Protein 1CXY (pdb70)

B-factor: mean 23.14, std 9.68, range [10.42, 57.36]

Solvent-accessible surface area: 5060 Å² total; per-residue (Å²): 183,82,72,112,28,66,75,128,80,0,40,129,39,116,35,74,118,56,0,35,7,0,4,91,37,73,0,6,42,4,38,84,31,29,108,99,58,94,60,102,108,38,78,27,64,100,79,7,2,85,72,4,32,137,13,41,82,45,70,72,175,62,25,98,42,61,82,106,19,46,161,83,19,123,100,50,53,50,0,41,72

Organism: Ectothiorhodospira shaposhnikovii (NCBI:txid1054)

Foldseek 3Di:
DFDEDDLVVQQVQQALQRFWEAEPQFIFGCNVVQVVDDDDHPLCNNGGSYHCHVCQQQVVPRDHDDPVVVVVRVVRTRHGD

Structure (mmCIF, N/CA/C/O backbone):
data_1CXY
#
_entry.id   1CXY
#
_cell.length_a   46.406
_cell.length_b   46.406
_cell.length_c   91.660
_cell.angle_alpha   90.00
_cell.angle_beta   90.00
_cell.angle_gamma   120.00
#
_symmetry.space_group_name_H-M   'P 32 2 1'
#
loop_
_entity.id
_entity.type
_entity.pdbx_description
1 polymer 'CYTOCHROME B5'
2 non-polymer 'PROTOPORPHYRIN IX CONTAINING FE'
3 water water
#
loop_
_atom_site.group_PDB
_atom_site.id
_atom_site.type_symbol
_atom_site.label_atom_id
_atom_site.label_alt_id
_atom_site.label_comp_id
_atom_site.label_asym_id
_atom_site.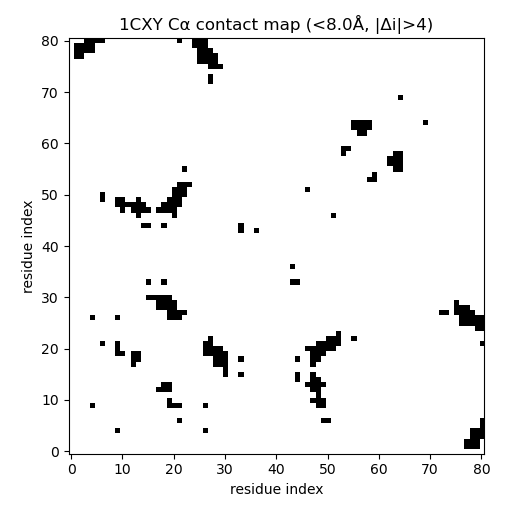label_entity_id
_atom_site.label_seq_id
_atom_site.pdbx_PDB_ins_code
_atom_site.Cartn_x
_atom_site.Cartn_y
_atom_site.Cartn_z
_atom_site.occupancy
_atom_site.B_iso_or_equiv
_atom_site.auth_seq_id
_atom_site.auth_comp_id
_atom_site.auth_asym_id
_atom_site.auth_atom_id
_atom_site.pdbx_PDB_model_num
ATOM 1 N N . THR A 1 6 ? 48.919 11.336 27.653 1.00 34.45 6 THR A N 1
ATOM 2 C CA . THR A 1 6 ? 48.139 10.608 26.644 1.00 33.58 6 THR A CA 1
ATOM 3 C C . THR A 1 6 ? 46.681 11.060 26.766 1.00 30.12 6 THR A C 1
ATOM 4 O O . THR A 1 6 ? 46.316 11.523 27.846 1.00 30.20 6 THR A O 1
ATOM 8 N N . LEU A 1 7 ? 45.939 11.013 25.664 1.00 28.21 7 LEU A N 1
ATOM 9 C CA . LEU A 1 7 ? 44.567 11.465 25.728 1.00 24.60 7 LEU A CA 1
ATOM 10 C C . LEU A 1 7 ? 43.709 10.604 26.650 1.00 21.33 7 LEU A C 1
ATOM 11 O O . LEU A 1 7 ? 43.619 9.397 26.483 1.00 20.63 7 LEU A O 1
ATOM 16 N N . PRO A 1 8 ? 42.967 11.290 27.509 1.00 19.34 8 PRO A N 1
ATOM 17 C CA . PRO A 1 8 ? 41.937 10.630 28.302 1.00 18.23 8 PRO A CA 1
ATOM 18 C C . PRO A 1 8 ? 40.954 9.901 27.406 1.00 18.31 8 PRO A C 1
ATOM 19 O O . PRO A 1 8 ? 40.672 10.328 26.273 1.00 18.01 8 PRO A O 1
ATOM 23 N N . VAL A 1 9 ? 40.374 8.821 27.936 1.00 19.09 9 VAL A N 1
ATOM 24 C CA . VAL A 1 9 ? 39.379 8.080 27.184 1.00 18.38 9 VAL A CA 1
ATOM 25 C C . VAL A 1 9 ? 38.029 8.220 27.885 1.00 18.38 9 VAL A C 1
ATOM 26 O O . VAL A 1 9 ? 37.973 8.010 29.103 1.00 20.16 9 VAL A O 1
ATOM 30 N N . PHE A 1 10 ? 36.987 8.521 27.142 1.00 17.79 10 PHE A N 1
ATOM 31 C CA . PHE A 1 10 ? 35.658 8.708 27.702 1.00 18.40 10 PHE A CA 1
ATOM 32 C C . PHE A 1 10 ? 34.677 7.727 27.084 1.00 19.12 10 PHE A C 1
ATOM 33 O O . PHE A 1 10 ? 34.937 7.210 25.990 1.00 22.48 10 PHE A O 1
ATOM 41 N N . THR A 1 11 ? 33.508 7.553 27.690 1.00 17.99 11 THR A N 1
ATOM 42 C CA . THR A 1 11 ? 32.467 6.779 27.018 1.00 18.09 11 THR A CA 1
ATOM 43 C C . THR A 1 11 ? 31.388 7.747 26.540 1.00 16.77 11 THR A C 1
ATOM 44 O O . THR A 1 11 ? 31.328 8.880 27.024 1.00 16.44 11 THR A O 1
ATOM 48 N N . LEU A 1 12 ? 30.456 7.278 25.705 1.00 17.63 12 LEU A N 1
ATOM 49 C CA . LEU A 1 12 ? 29.330 8.132 25.330 1.00 17.17 12 LEU A CA 1
ATOM 50 C C . LEU A 1 12 ? 28.467 8.478 26.542 1.00 17.86 12 LEU A C 1
ATOM 51 O O . LEU A 1 12 ? 27.858 9.543 26.555 1.00 16.97 12 LEU A O 1
ATOM 56 N N . GLU A 1 13 ? 28.410 7.597 27.532 1.00 17.96 13 GLU A N 1
ATOM 57 C CA . GLU A 1 13 ? 27.616 7.873 28.734 1.00 19.49 13 GLU A CA 1
ATOM 58 C C . GLU A 1 13 ? 28.156 9.055 29.517 1.00 16.53 13 GLU A C 1
ATOM 59 O O . GLU A 1 13 ? 27.384 9.842 30.084 1.00 16.73 13 GLU A O 1
ATOM 65 N N . GLN A 1 14 ? 29.488 9.163 29.571 1.00 16.37 14 GLN A N 1
ATOM 66 C CA . GLN A 1 14 ? 30.122 10.296 30.248 1.00 16.48 14 GLN A CA 1
ATOM 67 C C . GLN A 1 14 ? 29.880 11.580 29.461 1.00 15.87 14 GLN A C 1
ATOM 68 O O . GLN A 1 14 ? 29.497 12.608 30.020 1.00 15.04 14 GLN A O 1
ATOM 74 N N . VAL A 1 15 ? 30.048 11.492 28.128 1.00 14.61 15 VAL A N 1
ATOM 75 C CA . VAL A 1 15 ? 29.750 12.682 27.307 1.00 15.47 15 VAL A CA 1
ATOM 76 C C . VAL A 1 15 ? 28.325 13.160 27.506 1.00 15.10 15 VAL A C 1
ATOM 77 O O . VAL A 1 15 ? 28.092 14.366 27.603 1.00 14.18 15 VAL A O 1
ATOM 81 N N . ALA A 1 16 ? 27.363 12.240 27.677 1.00 14.99 16 ALA A N 1
ATOM 82 C CA . ALA A 1 16 ? 25.963 12.580 27.846 1.00 16.12 16 ALA A CA 1
ATOM 83 C C . ALA A 1 16 ? 25.666 13.316 29.141 1.00 16.19 16 ALA A C 1
ATOM 84 O O . ALA A 1 16 ? 24.598 13.925 29.238 1.00 16.69 16 ALA A O 1
ATOM 86 N N . GLU A 1 17 ? 26.540 13.336 30.123 1.00 17.12 17 GLU A N 1
ATOM 87 C CA . GLU A 1 17 ? 26.342 14.094 31.361 1.00 18.18 17 GLU A CA 1
ATOM 88 C C . GLU A 1 17 ? 26.570 15.589 31.178 1.00 18.00 17 GLU A C 1
ATOM 89 O O . GLU A 1 17 ? 26.301 16.442 32.028 1.00 17.59 17 GLU A O 1
ATOM 95 N N . HIS A 1 18 ? 27.194 15.947 30.032 1.00 16.69 18 HIS A N 1
ATOM 96 C CA . HIS A 1 18 ? 27.521 17.317 29.704 1.00 15.75 18 HIS A CA 1
ATOM 97 C C . HIS A 1 18 ? 26.653 17.667 28.489 1.00 16.75 18 HIS A C 1
ATOM 98 O O . HIS A 1 18 ? 27.108 17.811 27.349 1.00 16.46 18 HIS A O 1
ATOM 105 N N . HIS A 1 19 ? 25.380 17.893 28.825 1.00 16.11 19 HIS A N 1
ATOM 106 C CA . HIS A 1 19 ? 24.396 18.086 27.756 1.00 17.97 19 HIS A CA 1
ATOM 107 C C . HIS A 1 19 ? 23.669 19.395 27.790 1.00 18.00 19 HIS A C 1
ATOM 108 O O . HIS A 1 19 ? 22.576 19.464 27.225 1.00 19.48 19 HIS A O 1
ATOM 115 N N . SER A 1 20 ? 24.219 20.458 28.352 1.00 18.15 20 SER A N 1
ATOM 116 C CA . SER A 1 20 ? 23.501 21.737 28.415 1.00 19.40 20 SER A CA 1
ATOM 117 C C . SER A 1 20 ? 24.353 22.858 27.888 1.00 20.22 20 SER A C 1
ATOM 118 O O . SER A 1 20 ? 25.582 22.734 27.779 1.00 17.87 20 SER A O 1
ATOM 122 N N . PRO A 1 21 ? 23.798 24.037 27.635 1.00 21.21 21 PRO A N 1
ATOM 123 C CA . PRO A 1 21 ? 24.561 25.173 27.145 1.00 22.04 21 PRO A CA 1
ATOM 124 C C . PRO A 1 21 ? 25.705 25.602 28.048 1.00 21.10 21 PRO A C 1
ATOM 125 O O . PRO A 1 21 ? 26.776 25.993 27.576 1.00 22.46 21 PRO A O 1
ATOM 129 N N . ASP A 1 22 ? 25.528 25.451 29.362 1.00 19.21 22 ASP A N 1
ATOM 130 C CA . ASP A 1 22 ? 26.550 25.796 30.324 1.00 18.83 22 ASP A CA 1
ATOM 131 C C . ASP A 1 22 ? 27.454 24.625 30.671 1.00 16.22 22 ASP A C 1
ATOM 132 O O . ASP A 1 22 ? 28.342 24.811 31.502 1.00 16.39 22 ASP A O 1
ATOM 137 N N . ASP A 1 23 ? 27.353 23.495 29.988 1.00 15.78 23 ASP A N 1
ATOM 138 C CA . ASP A 1 23 ? 28.232 22.345 30.259 1.00 15.63 23 ASP A CA 1
ATOM 139 C C . ASP A 1 23 ? 28.066 21.406 29.074 1.00 15.51 23 ASP A C 1
ATOM 140 O O . ASP A 1 23 ? 27.234 20.492 29.083 1.00 14.88 23 ASP A O 1
ATOM 145 N N . CYS A 1 24 ? 28.709 21.744 27.968 1.00 14.05 24 CYS A N 1
ATOM 146 C CA . CYS A 1 24 ? 28.457 21.122 26.676 1.00 14.33 24 CYS A CA 1
ATOM 147 C C . CYS A 1 24 ? 29.635 20.366 26.086 1.00 14.26 24 CYS A C 1
ATOM 148 O O . CYS A 1 24 ? 30.570 21.030 25.609 1.00 15.55 24 CYS A O 1
ATOM 151 N N . TRP A 1 25 ? 29.591 19.044 26.151 1.00 13.79 25 TRP A N 1
ATOM 152 C CA . TRP A 1 25 ? 30.642 18.231 25.509 1.00 14.11 25 TRP A CA 1
ATOM 153 C C . TRP A 1 25 ? 30.028 17.544 24.293 1.00 15.51 25 TRP A C 1
ATOM 154 O O . TRP A 1 25 ? 28.803 17.326 24.219 1.00 16.13 25 TRP A O 1
ATOM 165 N N . MET A 1 26 ? 30.841 17.257 23.281 1.00 13.80 26 MET A N 1
ATOM 166 C CA . MET A 1 26 ? 30.318 16.468 22.161 1.00 13.72 26 MET A CA 1
ATOM 167 C C . MET A 1 26 ? 31.336 15.406 21.753 1.00 14.18 26 MET A C 1
ATOM 168 O O . MET A 1 26 ? 32.504 15.595 22.043 1.00 15.52 26 MET A O 1
ATOM 173 N N . ALA A 1 27 ? 30.862 14.388 21.062 1.00 14.49 27 ALA A N 1
ATOM 174 C CA . ALA A 1 27 ? 31.785 13.404 20.481 1.00 15.03 27 ALA A CA 1
ATOM 175 C C . ALA A 1 27 ? 31.636 13.571 18.958 1.00 15.57 27 ALA A C 1
ATOM 176 O O . ALA A 1 27 ? 30.513 13.570 18.425 1.00 16.58 27 ALA A O 1
ATOM 178 N N . ILE A 1 28 ? 32.728 13.758 18.245 1.00 14.93 28 ILE A N 1
ATOM 179 C CA . ILE A 1 28 ? 32.737 13.940 16.782 1.00 15.03 28 ILE A CA 1
ATOM 180 C C . ILE A 1 28 ? 33.925 13.136 16.240 1.00 16.09 28 ILE A C 1
ATOM 181 O O . ILE A 1 28 ? 35.038 13.298 16.749 1.00 17.67 28 ILE A O 1
ATOM 186 N N . HIS A 1 29 ? 33.691 12.252 15.261 1.00 16.50 29 HIS A N 1
ATOM 187 C CA . HIS A 1 29 ? 34.784 11.446 14.721 1.00 18.46 29 HIS A CA 1
ATOM 188 C C . HIS A 1 29 ? 35.597 10.697 15.763 1.00 18.40 29 HIS A C 1
ATOM 189 O O . HIS A 1 29 ? 36.839 10.651 15.677 1.00 19.53 29 HIS A O 1
ATOM 196 N N . GLY A 1 30 ? 34.939 10.118 16.766 1.00 17.95 30 GLY A N 1
ATOM 197 C CA . GLY A 1 30 ? 35.621 9.352 17.800 1.00 18.29 30 GLY A CA 1
ATOM 198 C C . GLY A 1 30 ? 36.427 10.199 18.784 1.00 17.57 30 GLY A C 1
ATOM 199 O O . GLY A 1 30 ? 37.187 9.597 19.558 1.00 20.01 30 GLY A O 1
ATOM 200 N N . LYS A 1 31 ? 36.323 11.511 18.770 1.00 16.43 31 LYS A N 1
ATOM 201 C CA . LYS A 1 31 ? 37.068 12.378 19.682 1.00 16.31 31 LYS A CA 1
ATOM 202 C C . LYS A 1 31 ? 36.034 13.126 20.536 1.00 16.18 31 LYS A C 1
ATOM 203 O O . LYS A 1 31 ? 34.894 13.321 20.118 1.00 16.80 31 LYS A O 1
ATOM 209 N N . VAL A 1 32 ? 36.474 13.491 21.736 1.00 14.40 32 VAL A N 1
ATOM 210 C CA . VAL A 1 32 ? 35.614 14.195 22.682 1.00 14.81 32 VAL A CA 1
ATOM 211 C C . VAL A 1 32 ? 36.093 15.622 22.888 1.00 14.21 32 VAL A C 1
ATOM 212 O O . VAL A 1 32 ? 37.285 15.909 23.012 1.00 14.29 32 VAL A O 1
ATOM 216 N N . TYR A 1 33 ? 35.136 16.564 22.844 1.00 14.28 33 TYR A N 1
ATOM 217 C CA . TYR A 1 33 ? 35.450 17.980 22.912 1.00 14.03 33 TYR A CA 1
ATOM 218 C C . TYR A 1 33 ? 34.631 18.663 24.010 1.00 14.31 33 TYR A C 1
ATOM 219 O O . TYR A 1 33 ? 33.426 18.408 24.142 1.00 15.43 33 TYR A O 1
ATOM 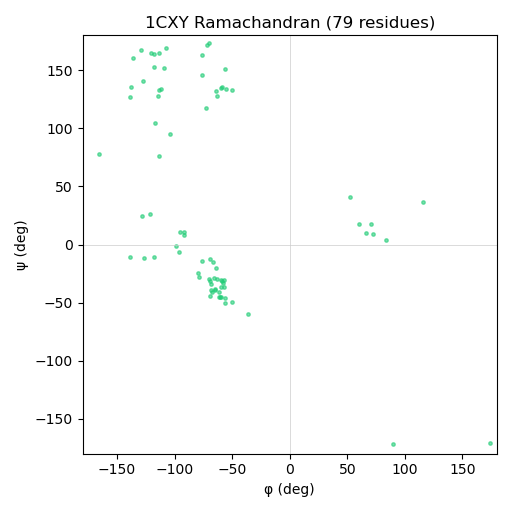228 N N . ASP A 1 34 ? 35.224 19.581 24.739 1.00 15.05 34 ASP A N 1
ATOM 229 C CA . ASP A 1 34 ? 34.512 20.363 25.751 1.00 14.00 34 ASP A CA 1
ATOM 230 C C . ASP A 1 34 ? 34.283 21.754 25.155 1.00 14.62 34 ASP A C 1
ATOM 231 O O . ASP A 1 34 ? 35.184 22.577 25.040 1.00 15.09 34 ASP A O 1
ATOM 236 N N . LEU A 1 35 ? 33.079 21.894 24.584 1.00 14.13 35 LEU A N 1
ATOM 237 C CA . LEU A 1 35 ? 32.748 23.080 23.803 1.00 15.21 35 LEU A CA 1
ATOM 238 C C . LEU A 1 35 ? 32.028 24.180 24.545 1.00 15.46 35 LEU A C 1
ATOM 239 O O . LEU A 1 35 ? 31.619 25.206 23.971 1.00 14.81 35 LEU A O 1
ATOM 244 N N . THR A 1 36 ? 31.961 24.052 25.874 1.00 14.91 36 THR A N 1
ATOM 245 C CA . THR A 1 36 ? 31.284 25.047 26.717 1.00 16.66 36 THR A CA 1
ATOM 246 C C . THR A 1 36 ? 31.698 26.484 26.468 1.00 17.54 36 THR A C 1
ATOM 247 O O . THR A 1 36 ? 30.846 27.364 26.210 1.00 19.35 36 THR A O 1
ATOM 251 N N . PRO A 1 37 ? 32.984 26.818 26.428 1.00 16.26 37 PRO A N 1
ATOM 252 C CA . PRO A 1 37 ? 33.454 28.166 26.156 1.00 17.57 37 PRO A CA 1
ATOM 253 C C . PRO A 1 37 ? 33.116 28.600 24.731 1.00 18.18 37 PRO A C 1
ATOM 254 O O . PRO A 1 37 ? 32.882 29.797 24.507 1.00 19.83 37 PRO A O 1
ATOM 258 N N . TYR A 1 38 ? 33.019 27.671 23.799 1.00 18.42 38 TYR A N 1
ATOM 259 C CA . TYR A 1 38 ? 32.758 28.063 22.404 1.00 20.24 38 TYR A CA 1
ATOM 260 C C . TYR A 1 38 ? 31.308 28.381 22.121 1.00 22.19 38 TYR A C 1
ATOM 261 O O . TYR A 1 38 ? 31.025 29.201 21.245 1.00 22.87 38 TYR A O 1
ATOM 270 N N . VAL A 1 39 ? 30.377 27.840 22.889 1.00 23.04 39 VAL A N 1
ATOM 271 C CA . VAL A 1 39 ? 28.947 27.996 22.724 1.00 26.73 39 VAL A CA 1
ATOM 272 C C . VAL A 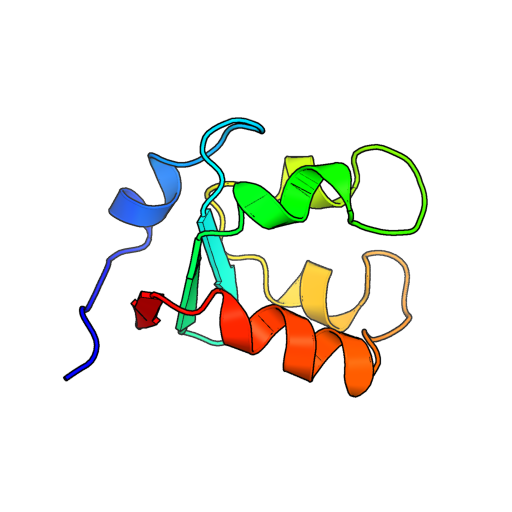1 39 ? 28.472 29.352 22.250 1.00 27.21 39 VAL A C 1
ATOM 273 O O . VAL A 1 39 ? 27.954 29.459 21.132 1.00 27.52 39 VAL A O 1
ATOM 277 N N . PRO A 1 40 ? 28.739 30.430 22.969 1.00 27.57 40 PRO A N 1
ATOM 278 C CA . PRO A 1 40 ? 28.247 31.748 22.587 1.00 28.35 40 PRO A CA 1
ATOM 279 C C . PRO A 1 40 ? 28.889 32.310 21.344 1.00 28.48 40 PRO A C 1
ATOM 280 O O . PRO A 1 40 ? 28.401 33.298 20.775 1.00 30.64 40 PRO A O 1
ATOM 284 N N . ASN A 1 41 ? 29.983 31.729 20.862 1.00 27.00 41 ASN A N 1
ATOM 285 C CA . ASN A 1 41 ? 30.683 32.235 19.697 1.00 26.16 41 ASN A CA 1
ATOM 286 C C . ASN A 1 41 ? 30.298 31.550 18.392 1.00 24.14 41 ASN A C 1
ATOM 287 O O . ASN A 1 41 ? 30.855 31.916 17.358 1.00 24.10 41 ASN A O 1
ATOM 292 N N . HIS A 1 42 ? 29.493 30.502 18.451 1.00 22.43 42 HIS A N 1
ATOM 293 C CA . HIS A 1 42 ? 29.167 29.794 17.211 1.00 21.30 42 HIS A CA 1
ATOM 294 C C . HIS A 1 42 ? 28.401 30.692 16.236 1.00 22.29 42 HIS A C 1
ATOM 295 O O . HIS A 1 42 ? 27.384 31.254 16.632 1.00 23.42 42 HIS A O 1
ATOM 302 N N . PRO A 1 43 ? 28.857 30.796 15.006 1.00 22.32 43 PRO A N 1
ATOM 303 C CA . PRO A 1 43 ? 28.176 31.595 13.984 1.00 23.75 43 PRO A CA 1
ATOM 304 C C . PRO A 1 43 ? 26.883 30.918 13.545 1.00 23.92 43 PRO A C 1
ATOM 305 O O . PRO A 1 43 ? 26.569 29.779 13.896 1.00 23.42 43 PRO A O 1
ATOM 309 N N . GLY A 1 44 ? 26.071 31.619 12.751 1.00 24.72 44 GLY A N 1
ATOM 310 C CA . GLY A 1 44 ? 24.832 31.056 12.235 1.00 25.95 44 GLY A CA 1
ATOM 311 C C . GLY A 1 44 ? 23.627 31.279 13.134 1.00 25.44 44 GLY A C 1
ATOM 312 O O . GLY A 1 44 ? 23.649 31.961 14.164 1.00 26.36 44 GLY A O 1
ATOM 313 N N . PRO A 1 45 ? 22.526 30.633 12.778 1.00 26.97 45 PRO A N 1
ATOM 314 C CA . PRO A 1 45 ? 21.270 30.738 13.509 1.00 27.13 45 PRO A CA 1
ATOM 315 C C . PRO A 1 45 ? 21.456 30.379 14.970 1.00 27.31 45 PRO A C 1
ATOM 316 O O . PRO A 1 45 ? 22.128 29.406 15.307 1.00 24.88 45 PRO A O 1
ATOM 320 N N . ALA A 1 46 ? 20.899 31.212 15.844 1.00 27.44 46 ALA A N 1
ATOM 321 C CA . ALA A 1 46 ? 21.021 31.028 17.277 1.00 26.69 46 ALA A CA 1
ATOM 322 C C . ALA A 1 46 ? 20.669 29.619 17.722 1.00 26.86 46 ALA A C 1
ATOM 323 O O . ALA A 1 46 ? 19.731 28.999 17.241 1.00 27.06 46 ALA A O 1
ATOM 325 N N . GLY A 1 47 ? 21.510 29.035 18.570 1.00 26.27 47 GLY A N 1
ATOM 326 C CA . GLY A 1 47 ? 21.272 27.757 19.175 1.00 25.39 47 GLY A CA 1
ATOM 327 C C . GLY A 1 47 ? 21.313 26.466 18.402 1.00 25.68 47 GLY A C 1
ATOM 328 O O . GLY A 1 47 ? 20.973 25.425 18.986 1.00 26.31 47 GLY A O 1
ATOM 329 N N . MET A 1 48 ? 21.896 26.382 17.213 1.00 24.14 48 MET A N 1
ATOM 330 C CA . MET A 1 48 ? 21.984 25.153 16.443 1.00 22.93 48 MET A CA 1
ATOM 331 C C . MET A 1 48 ? 22.897 24.086 17.011 1.00 23.24 48 MET A C 1
ATOM 332 O O . MET A 1 48 ? 22.774 22.871 16.851 1.00 21.59 48 MET A O 1
ATOM 338 N N . MET A 1 49 ? 23.937 24.578 17.685 1.00 23.64 49 MET A N 1
ATOM 339 C CA . MET A 1 49 ? 24.902 23.631 18.270 1.00 24.71 49 MET A CA 1
ATOM 340 C C . MET A 1 49 ? 24.359 23.058 19.549 1.00 24.06 49 MET A C 1
ATOM 341 O O . MET A 1 49 ? 24.604 21.900 19.914 1.00 23.31 49 MET A O 1
ATOM 347 N N . LEU A 1 50 ? 23.491 23.813 20.255 1.00 24.65 50 LEU A N 1
ATOM 348 C CA . LEU A 1 50 ? 22.958 23.358 21.529 1.00 24.95 50 LEU A CA 1
ATOM 349 C C . LEU A 1 50 ? 22.198 22.058 21.504 1.00 22.95 50 LEU A C 1
ATOM 350 O O . LEU A 1 50 ? 22.350 21.276 22.457 1.00 22.04 50 LEU A O 1
ATOM 355 N N . VAL A 1 51 ? 21.510 21.695 20.418 1.00 22.70 51 VAL A N 1
ATOM 356 C CA . VAL A 1 51 ? 20.812 20.420 20.367 1.00 23.05 51 VAL A CA 1
ATOM 357 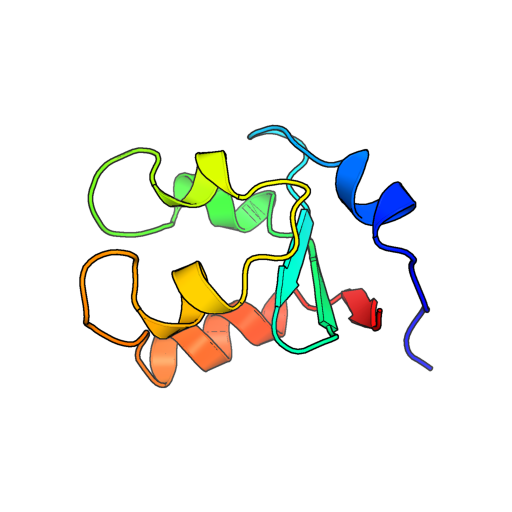C C . VAL A 1 51 ? 21.777 19.243 20.434 1.00 22.61 51 VAL A C 1
ATOM 358 O O . VAL A 1 51 ? 21.358 18.145 20.779 1.00 24.38 51 VAL A O 1
ATOM 362 N N . TRP A 1 52 ? 23.065 19.451 20.117 1.00 19.53 52 TRP A N 1
ATOM 363 C CA . TRP A 1 52 ? 24.027 18.358 20.131 1.00 17.46 52 TRP A CA 1
ATOM 364 C C . TRP A 1 52 ? 24.866 18.286 21.401 1.00 15.64 52 TRP A C 1
ATOM 365 O O . TRP A 1 52 ? 25.648 17.327 21.511 1.00 16.89 52 TRP A O 1
ATOM 376 N N . CYS A 1 53 ? 24.681 19.198 22.348 1.00 17.33 53 CYS A N 1
ATOM 377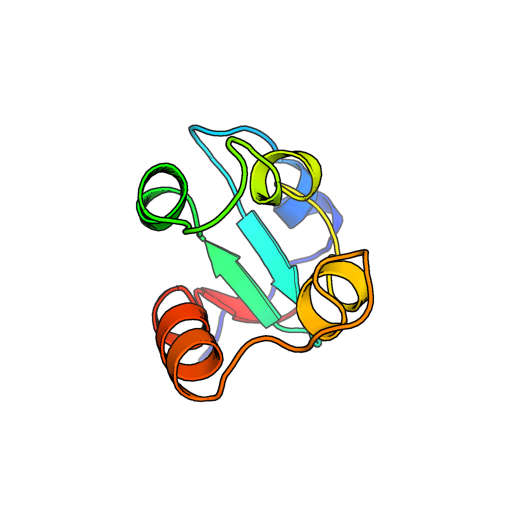 C CA . CYS A 1 53 ? 25.480 19.042 23.589 1.00 15.51 53 CYS A CA 1
ATOM 378 C C . CYS A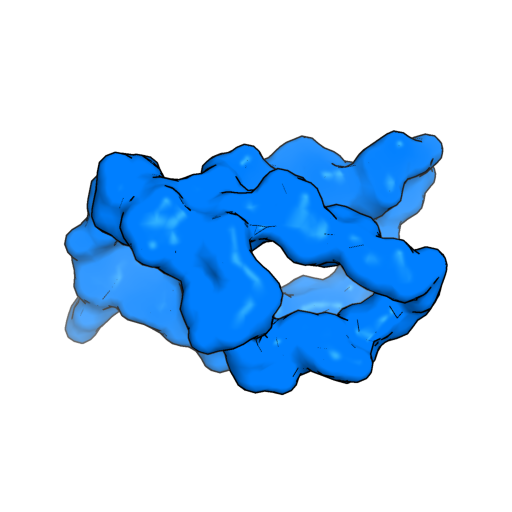 1 53 ? 25.135 17.691 24.206 1.00 15.79 53 CYS A C 1
ATOM 379 O O . CYS A 1 53 ? 23.973 17.259 24.297 1.00 15.83 53 CYS A O 1
ATOM 382 N N . GLY A 1 54 ? 26.176 16.983 24.618 1.00 14.26 54 GLY A N 1
ATOM 383 C CA . GLY A 1 54 ? 26.121 15.685 25.252 1.00 14.92 54 GLY A CA 1
ATOM 384 C C . GLY A 1 54 ? 26.019 14.520 24.289 1.00 16.13 54 GLY A C 1
ATOM 385 O O . GLY A 1 54 ? 25.930 13.381 24.728 1.00 17.34 54 GLY A O 1
ATOM 386 N N . GLN A 1 55 ? 26.068 14.756 22.961 1.00 20.00 55 GLN A N 1
ATOM 387 C CA . GLN A 1 55 ? 25.840 13.701 22.009 1.00 20.00 55 GLN A CA 1
ATOM 388 C C . GLN A 1 55 ? 27.023 13.387 21.086 1.00 20.00 55 GLN A C 1
ATOM 389 O O . GLN A 1 55 ? 27.875 14.221 20.815 1.00 20.00 55 GLN A O 1
ATOM 395 N N . GLU A 1 56 ? 26.898 12.213 20.468 1.00 16.12 56 GLU A N 1
ATOM 396 C CA . GLU A 1 56 ? 27.661 11.877 19.261 1.00 16.57 56 GLU A CA 1
ATOM 397 C C . GLU A 1 56 ? 27.022 12.703 18.138 1.00 17.12 56 GLU A C 1
ATOM 398 O O . GLU A 1 56 ? 25.808 12.627 17.894 1.00 17.50 56 GLU A O 1
ATOM 404 N N . SER A 1 57 ? 27.828 13.602 17.551 1.00 15.83 57 SER A N 1
ATOM 405 C CA . SER A 1 57 ? 27.318 14.623 16.659 1.00 16.14 57 SER A CA 1
ATOM 406 C C . SER A 1 57 ? 28.036 14.689 15.312 1.00 15.99 57 SER A C 1
ATOM 407 O O . SER A 1 57 ? 28.010 15.742 14.673 1.00 15.74 57 SER A O 1
ATOM 410 N N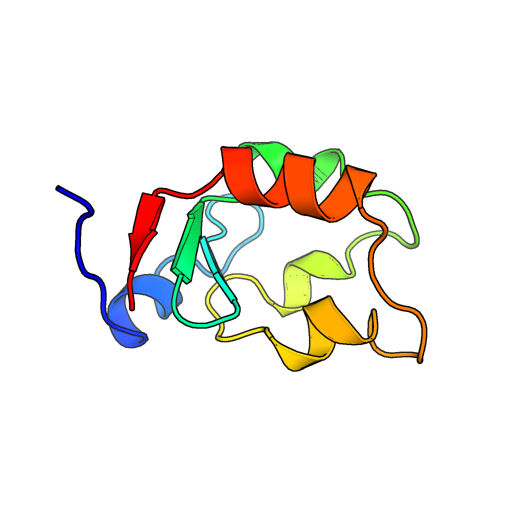 . THR A 1 58 ? 28.638 13.584 14.888 1.00 16.22 58 THR A N 1
ATOM 411 C CA . THR A 1 58 ? 29.388 13.611 13.627 1.00 15.99 58 THR A CA 1
ATOM 412 C C . THR A 1 58 ? 28.585 14.058 12.421 1.00 15.73 58 THR A C 1
ATOM 413 O O . THR A 1 58 ? 29.032 14.897 11.626 1.00 16.37 58 THR A O 1
ATOM 417 N N . GLU A 1 59 ? 27.367 13.532 12.237 1.00 16.28 59 GLU A N 1
ATOM 418 C CA . GLU A 1 59 ? 26.579 13.926 11.062 1.00 16.98 59 GLU A CA 1
ATOM 419 C C . GLU A 1 59 ? 26.269 15.410 11.028 1.00 16.53 59 GLU A C 1
ATOM 420 O O . GLU A 1 59 ? 26.376 16.073 9.989 1.00 16.79 59 GLU A O 1
ATOM 429 N N . ALA A 1 60 ? 25.851 15.952 12.173 1.00 15.34 60 ALA A N 1
ATOM 430 C CA . ALA A 1 60 ? 25.584 17.389 12.274 1.00 15.05 60 ALA A CA 1
ATOM 431 C C . ALA A 1 60 ? 26.851 18.183 11.989 1.00 14.69 60 ALA A C 1
ATOM 432 O O . ALA A 1 60 ? 26.772 19.222 11.342 1.00 16.00 60 ALA A O 1
ATOM 434 N N . TRP A 1 61 ? 28.004 17.739 12.491 1.00 14.13 61 TRP A N 1
ATOM 435 C CA . TRP A 1 61 ? 29.264 18.416 12.188 1.00 13.82 61 TRP A CA 1
ATOM 436 C C . TRP A 1 61 ? 29.564 18.414 10.703 1.00 14.67 61 TRP A C 1
ATOM 437 O O . TRP A 1 61 ? 30.086 19.368 10.115 1.00 15.02 61 TRP A O 1
ATOM 448 N N . GLU A 1 62 ? 29.368 17.244 10.089 1.00 13.86 62 GLU A N 1
ATOM 449 C CA . GLU A 1 62 ? 29.718 17.092 8.671 1.00 15.95 62 GLU A CA 1
ATOM 450 C C . GLU A 1 62 ? 28.826 17.833 7.693 1.00 16.13 62 GLU A C 1
ATOM 451 O O . GLU A 1 62 ? 29.255 18.107 6.559 1.00 17.98 62 GLU A O 1
ATOM 461 N N . THR A 1 63 ? 27.566 18.016 8.066 1.00 15.64 63 THR A N 1
ATOM 462 C CA . THR A 1 63 ? 26.578 18.611 7.168 1.00 16.02 63 THR A CA 1
ATOM 463 C C . THR A 1 63 ? 25.973 19.914 7.629 1.00 16.13 63 THR A C 1
ATOM 464 O O . THR A 1 63 ? 25.177 20.532 6.880 1.00 16.87 63 THR A O 1
ATOM 468 N N . LYS A 1 64 ? 26.169 20.353 8.864 1.00 15.23 64 LYS A N 1
ATOM 469 C CA . LYS A 1 64 ? 25.517 21.508 9.448 1.00 16.52 64 LYS A CA 1
ATOM 470 C C . LYS A 1 64 ? 23.986 21.295 9.457 1.00 15.90 64 LYS A C 1
ATOM 471 O O . LYS A 1 64 ? 23.202 22.235 9.536 1.00 16.83 64 LYS A O 1
ATOM 477 N N . SER A 1 65 ? 23.543 20.057 9.307 1.00 15.52 65 SER A N 1
ATOM 478 C CA . SER A 1 65 ? 22.161 19.643 9.242 1.00 16.83 65 SER A CA 1
ATOM 479 C C . SER A 1 65 ? 21.418 20.138 8.003 1.00 18.88 65 SER A C 1
ATOM 480 O O . SER A 1 65 ? 20.223 19.845 7.930 1.00 18.73 65 SER A O 1
ATOM 483 N N . TYR A 1 66 ? 22.055 20.712 7.001 1.00 17.64 66 TYR A N 1
ATOM 484 C CA . TYR A 1 66 ? 21.335 21.083 5.776 1.00 17.21 66 TYR A CA 1
ATOM 485 C C . TYR A 1 66 ? 22.166 20.749 4.540 1.00 17.87 66 TYR A C 1
ATOM 486 O O . TYR A 1 66 ? 21.616 20.818 3.440 1.00 19.06 66 TYR A O 1
ATOM 495 N N . GLY A 1 67 ? 23.439 20.406 4.666 1.00 17.57 67 GLY A N 1
ATOM 496 C CA . GLY A 1 67 ? 24.214 20.026 3.479 1.00 18.81 67 GLY A CA 1
ATOM 497 C C . GLY A 1 67 ? 25.362 20.942 3.139 1.00 20.91 67 GLY A C 1
ATOM 498 O O . GLY A 1 67 ? 25.648 21.191 1.954 1.00 22.82 67 GLY A O 1
ATOM 499 N N . GLU A 1 68 ? 26.044 21.461 4.155 1.00 17.85 68 GLU A N 1
ATOM 500 C CA . GLU A 1 68 ? 27.283 22.206 3.903 1.0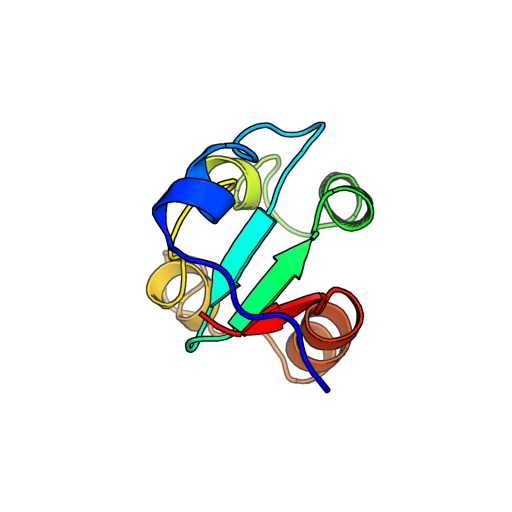0 17.67 68 GLU A CA 1
ATOM 501 C C . GLU A 1 68 ? 28.276 21.774 4.972 1.00 17.51 68 GLU A C 1
ATOM 502 O O . GLU A 1 68 ? 27.892 21.680 6.125 1.00 17.47 68 GLU A O 1
ATOM 504 N N . PRO A 1 69 ? 29.518 21.496 4.620 1.00 18.36 69 PRO A N 1
ATOM 505 C CA . PRO A 1 69 ? 30.502 21.121 5.619 1.00 18.25 69 PRO A CA 1
ATOM 506 C C . PRO A 1 69 ? 30.980 22.333 6.392 1.00 17.99 69 PRO A C 1
ATOM 507 O O . PRO A 1 69 ? 30.855 23.502 6.019 1.00 17.80 69 PRO A O 1
ATOM 511 N N . HIS A 1 70 ? 31.609 22.057 7.542 1.00 17.24 70 HIS A N 1
ATOM 512 C CA . HIS A 1 70 ? 32.359 23.102 8.222 1.00 17.29 70 HIS A CA 1
ATOM 513 C C . HIS A 1 70 ? 33.687 23.314 7.475 1.00 18.28 70 HIS A C 1
ATOM 514 O O . HIS A 1 70 ? 34.285 22.393 6.914 1.00 18.73 70 HIS A O 1
ATOM 521 N N . SER A 1 71 ? 34.084 24.581 7.505 1.00 18.31 71 SER A N 1
ATOM 522 C CA . SER A 1 71 ? 35.327 24.929 6.798 1.00 19.73 71 SER A CA 1
ATOM 523 C C . SER A 1 71 ? 36.545 24.349 7.506 1.00 19.64 71 SER A C 1
ATOM 524 O O . SER A 1 71 ? 36.483 23.874 8.640 1.00 19.43 71 SER A O 1
ATOM 527 N N . SER A 1 72 ? 37.678 24.509 6.832 1.00 19.09 72 SER A N 1
ATOM 528 C CA . SER A 1 72 ? 38.973 24.114 7.403 1.00 20.64 72 SER A CA 1
ATOM 529 C C . SER A 1 72 ? 39.252 24.992 8.611 1.00 19.83 72 SER A C 1
ATOM 530 O O . SER A 1 72 ? 39.753 24.527 9.650 1.00 18.64 72 SER A O 1
ATOM 533 N N . LEU A 1 73 ? 38.919 26.281 8.527 1.00 19.69 73 LEU A N 1
ATOM 534 C CA . LEU A 1 73 ? 39.041 27.182 9.657 1.00 20.67 73 LEU A CA 1
ATOM 535 C C . LEU A 1 73 ? 38.241 26.628 10.841 1.00 20.15 73 LEU A C 1
ATOM 536 O O . LEU A 1 73 ? 38.719 26.559 11.973 1.00 19.82 73 LEU A O 1
ATOM 541 N N . ALA A 1 74 ? 36.974 26.279 10.587 1.00 18.96 74 ALA A N 1
ATOM 542 C CA . ALA A 1 74 ? 36.141 25.710 11.656 1.00 16.51 74 ALA A CA 1
ATOM 543 C C . ALA A 1 74 ? 36.727 24.428 12.221 1.00 16.03 74 ALA A C 1
ATOM 544 O O . ALA A 1 74 ? 36.622 24.212 13.439 1.00 17.18 74 ALA A O 1
ATOM 546 N N . ALA A 1 75 ? 37.344 23.573 11.434 1.00 16.29 75 ALA A N 1
ATOM 547 C CA . ALA A 1 75 ? 37.943 22.321 11.897 1.00 16.14 75 ALA A CA 1
ATOM 548 C C . ALA A 1 75 ? 39.152 22.587 12.780 1.00 16.76 75 ALA A C 1
ATOM 549 O O . ALA A 1 75 ? 39.305 21.907 13.813 1.00 17.42 75 ALA A O 1
ATOM 551 N N . ARG A 1 76 ? 39.900 23.652 12.501 1.00 17.99 76 ARG A N 1
ATOM 552 C CA . ARG A 1 76 ? 41.005 24.053 13.384 1.00 18.37 76 ARG A CA 1
ATOM 553 C C . ARG A 1 76 ? 40.470 24.567 14.707 1.00 19.58 76 ARG A C 1
ATOM 554 O O . ARG A 1 76 ? 41.022 24.271 15.778 1.00 18.94 76 ARG A O 1
ATOM 562 N N . LEU A 1 77 ? 39.357 25.311 14.644 1.00 18.33 77 LEU A N 1
ATOM 563 C CA . LEU A 1 77 ? 38.758 25.821 15.871 1.00 19.45 77 LEU A CA 1
ATOM 564 C C . LEU A 1 77 ? 38.202 24.668 16.702 1.00 18.31 77 LEU A C 1
ATOM 565 O O . LEU A 1 77 ? 38.393 24.660 17.924 1.00 18.88 77 LEU A O 1
ATOM 570 N N . LEU A 1 78 ? 37.564 23.674 16.080 1.00 16.76 78 LEU A N 1
ATOM 571 C CA . LEU A 1 78 ? 37.033 22.528 16.821 1.00 15.74 78 LEU A CA 1
ATOM 572 C C . LEU A 1 78 ? 38.153 21.801 17.565 1.00 15.77 78 LEU A C 1
ATOM 573 O O . LEU A 1 78 ? 38.014 21.478 18.732 1.00 14.91 78 LEU A O 1
ATOM 578 N N . GLN A 1 79 ? 39.287 21.578 16.870 1.00 16.02 79 GLN A N 1
ATOM 579 C CA . GLN A 1 79 ? 40.373 20.825 17.502 1.00 17.40 79 GLN A CA 1
ATOM 580 C C . GLN A 1 79 ? 40.915 21.445 18.767 1.00 17.31 79 GLN A C 1
ATOM 581 O O . GLN A 1 79 ? 41.308 20.708 19.696 1.00 16.04 79 GLN A O 1
ATOM 587 N N . ARG A 1 80 ? 40.905 22.754 18.913 1.00 17.01 80 ARG A N 1
ATOM 588 C CA . ARG A 1 80 ? 41.341 23.424 20.134 1.00 17.19 80 ARG A CA 1
ATOM 589 C C . ARG A 1 80 ? 40.536 22.935 21.336 1.00 16.61 80 ARG A C 1
ATOM 590 O O . ARG A 1 80 ? 41.108 22.931 22.416 1.00 17.54 80 ARG A O 1
ATOM 593 N N . TYR A 1 81 ? 39.276 22.541 21.188 1.00 15.18 81 TYR A N 1
ATOM 594 C CA . TYR A 1 81 ? 38.463 22.153 22.353 1.00 14.97 81 TYR A CA 1
ATOM 595 C C . TYR A 1 81 ? 38.554 20.666 22.633 1.00 15.27 81 TYR A C 1
ATOM 596 O O . TYR A 1 81 ? 37.844 20.142 23.491 1.00 13.62 81 TYR A O 1
ATOM 605 N N . LEU A 1 82 ? 39.483 19.949 21.989 1.00 14.54 82 LEU A N 1
ATOM 606 C CA . LEU A 1 82 ? 39.672 18.522 22.208 1.00 14.87 82 LEU A CA 1
ATOM 607 C C . LEU A 1 82 ? 40.004 18.222 23.662 1.00 14.99 82 LEU A C 1
ATOM 608 O O . LEU A 1 82 ? 40.832 18.916 24.261 1.00 14.43 82 LEU A O 1
ATOM 613 N N . ILE A 1 83 ? 39.393 17.208 24.283 1.00 14.05 83 ILE A N 1
ATOM 614 C CA . ILE A 1 83 ? 39.829 16.800 25.621 1.00 13.95 83 ILE A CA 1
ATOM 615 C C . ILE A 1 83 ? 40.145 15.309 25.699 1.00 14.91 83 ILE A C 1
ATOM 616 O O . ILE A 1 83 ? 40.721 14.870 26.706 1.00 16.97 83 ILE A O 1
ATOM 621 N N . GLY A 1 84 ? 39.791 14.509 24.700 1.00 15.48 84 GLY A N 1
ATOM 622 C CA . GLY A 1 84 ? 40.093 13.068 24.754 1.00 15.78 84 GLY A CA 1
ATOM 623 C C . GLY A 1 84 ? 39.483 12.305 23.587 1.00 16.67 84 GLY A C 1
ATOM 624 O O . GLY A 1 84 ? 39.046 12.898 22.606 1.00 16.02 84 GLY A O 1
ATOM 625 N N . THR A 1 85 ? 39.555 10.973 23.684 1.00 16.81 85 THR A N 1
ATOM 626 C CA . THR A 1 85 ? 38.969 10.119 22.656 1.00 18.76 85 THR A CA 1
ATOM 627 C C . THR A 1 85 ? 37.800 9.330 23.240 1.00 20.40 85 THR A C 1
ATOM 628 O O . THR A 1 85 ? 37.608 9.254 24.457 1.00 19.83 85 THR A O 1
ATOM 632 N N . LEU A 1 86 ? 36.999 8.775 22.352 1.00 22.83 86 LEU A N 1
ATOM 633 C CA . LEU A 1 86 ? 35.827 7.995 22.721 1.00 24.66 86 LEU A CA 1
ATOM 634 C C . LEU A 1 86 ? 36.149 6.507 22.721 1.00 26.94 86 LEU A C 1
ATOM 635 O O . LEU A 1 86 ? 36.787 6.073 21.737 1.00 27.25 86 LEU A O 1
#

Radius of gyration: 11.74 Å; Cα contacts (8 Å, |Δi|>4): 132; chains: 1; bounding box: 27×26×28 Å

CATH classification: 3.10.120.10

Nearest PDB structures (foldseek):
  1cxy-assembly1_A  TM=1.013E+00  e=1.401E-18  Ectothiorhodospira shaposhnikovii
  1ehb-assembly1_A  TM=9.280E-01  e=1.562E-07  Bos taurus
  1m20-assembly1_A  TM=9.266E-01  e=1.671E-07  Bos taurus
  1lqx-assembly1_A  TM=9.301E-01  e=2.505E-07  Bos taurus
  1m59-assembly1_A  TM=9.268E-01  e=4.017E-07  Bos taurus

InterPro domains:
  IPR001199 Cytochrome b5-like heme/steroid binding domain [PF00173] (12-87)
  IPR001199 Cytochrome b5-like heme/steroid binding domain [PS50255] (8-88)
  IPR001199 Cytochrome b5-like heme/steroid binding domain [SM01117] (11-88)
  IPR036400 Cytochrome b5-like heme/steroid binding domain superfamily [G3DSA:3.10.120.10] (2-91)
  IPR036400 Cytochrome b5-like heme/steroid binding domain superfamily [SSF55856] (8-87)
  IPR050668 Cytochrome b5 [PTHR19359] (4-88)

Secondary structure (DSSP, 8-state):
---B--HHHHTT-EETTEEEEEETTEEEE-TTTGGG--SSTTTTGGGTTSB-HHHHHHTTTT-PPPHHHHHHHHHTEEEE-

Sequence (81 aa):
TLPVFTLEQVAEHHSPDDCWMAIHGKVYDLTPYVPNHPGPAGMMLVWCGQESTEAWETKSYGEPHSSLAARLLQRYLIGTL